Protein AF-A0A259RKJ3-F1 (afdb_monomer)

Secondary structure (DSSP, 8-state):
-EEEEETTTEEEEEEEEEETTEEEEEEEEEESSTTHHHHHHHHHHHHHHHH-GGGG--TTTTS-----S--S--TT-----------------

Foldseek 3Di:
DDWDADPVKGIKDWDWDDDPNDIDIDIDIRQNDPCRNVVVVVVVVVVCVVPPCVVVDDPVVVPPDDDDDDDDDPVPPPPPDDDDPDPDDPPDD

pLDDT: mean 71.2, std 21.95, range [31.7, 95.56]

Sequence (93 aa):
QKTGYINEAGHCLVLQTKFEGRRVIVVLLDAWGKYSHFGDAQRIRTWLEAKGFDALHDPVARTGALPARGPENAAALVRTAFVEKTPSADLGE

Mean predicted aligned error: 13.59 Å

Radius of gyration: 17.11 Å; Cα contacts (8 Å, |Δi|>4): 77; chains: 1; bounding box: 40×43×43 Å

Solvent-accessible surface area (backbone atoms only — not comparable to full-atom values): 6218 Å² total; per-residue (Å²): 115,50,77,49,75,47,91,91,49,29,29,28,34,39,39,71,49,74,54,99,90,42,81,46,77,50,78,42,69,56,18,86,44,99,57,41,44,57,52,51,53,50,51,52,49,55,50,41,72,73,57,41,69,70,78,73,60,62,83,59,74,79,68,81,59,78,82,79,78,82,85,96,72,86,85,74,79,78,78,80,79,83,78,82,77,75,79,79,74,84,76,86,127

Nearest PDB structures (foldseek):
  6osu-assembly1_A  TM=8.470E-01  e=1.902E-01  Francisella tularensis subsp. tularensis SCHU S4
  1nj4-assembly1_A  TM=8.337E-01  e=4.079E-01  Escherichia coli
  8wi9-assembly1_w  TM=4.417E-01  e=1.876E+00  Mycolicibacterium smegmatis MC2 155
  6gzz-assembly1_V4  TM=4.584E-01  e=7.128E+00  Thermus thermophilus HB8
  5juo-assembly1_Y  TM=2.058E-01  e=7.128E+00  Saccharomyces cerevisiae

Structure (mmCIF, N/CA/C/O backbone):
data_AF-A0A259RKJ3-F1
#
_entry.id   AF-A0A259RKJ3-F1
#
loop_
_atom_site.group_PDB
_atom_site.id
_atom_site.type_symbol
_atom_site.label_atom_id
_atom_site.label_alt_id
_atom_site.label_comp_id
_atom_site.label_asym_id
_atom_site.label_entity_id
_atom_site.label_seq_id
_atom_site.pdbx_PDB_ins_code
_atom_site.Cartn_x
_atom_site.Cartn_y
_atom_site.Cartn_z
_atom_site.occupancy
_atom_site.B_iso_or_equiv
_atom_site.auth_seq_id
_atom_site.auth_comp_id
_atom_site.auth_asym_id
_atom_site.auth_atom_id
_atom_site.pdbx_PDB_model_num
ATOM 1 N N . GLN A 1 1 ? 6.509 -7.903 5.195 1.00 83.75 1 GLN A N 1
ATOM 2 C CA . GLN A 1 1 ? 6.394 -7.221 3.887 1.00 83.75 1 GLN A CA 1
ATOM 3 C C . GLN A 1 1 ? 7.205 -8.012 2.869 1.00 83.75 1 GLN A C 1
ATOM 5 O O . GLN A 1 1 ? 8.266 -8.505 3.235 1.00 83.75 1 GLN A O 1
ATOM 10 N N . LYS A 1 2 ? 6.719 -8.160 1.636 1.00 93.19 2 LYS A N 1
ATOM 11 C CA . LYS A 1 2 ? 7.415 -8.821 0.529 1.00 93.19 2 LYS A CA 1
ATOM 12 C C . LYS A 1 2 ? 7.363 -7.930 -0.711 1.00 93.19 2 LYS A C 1
ATOM 14 O O . LYS A 1 2 ? 6.304 -7.405 -1.030 1.00 93.19 2 LYS A O 1
ATOM 19 N N . THR A 1 3 ? 8.491 -7.774 -1.390 1.00 95.19 3 THR A N 1
ATOM 20 C CA . THR A 1 3 ? 8.616 -7.038 -2.654 1.00 95.19 3 THR A CA 1
ATOM 21 C C . THR A 1 3 ? 8.985 -7.992 -3.786 1.00 95.19 3 THR A C 1
ATOM 23 O O . THR A 1 3 ? 9.586 -9.047 -3.546 1.00 95.19 3 THR A O 1
ATOM 26 N N . GLY A 1 4 ? 8.619 -7.627 -5.012 1.00 94.62 4 GLY A N 1
ATOM 27 C CA . GLY A 1 4 ? 8.982 -8.344 -6.231 1.00 94.62 4 GLY A CA 1
ATOM 28 C C . GLY A 1 4 ? 9.109 -7.387 -7.411 1.00 94.62 4 GLY A C 1
ATOM 29 O O . GLY A 1 4 ? 8.490 -6.325 -7.420 1.00 94.62 4 GLY A O 1
ATOM 30 N N . TYR A 1 5 ? 9.936 -7.753 -8.382 1.00 95.56 5 TYR A N 1
ATOM 31 C CA . TYR A 1 5 ? 10.048 -7.045 -9.650 1.00 95.56 5 TYR A CA 1
ATOM 32 C C . TYR A 1 5 ? 10.360 -8.043 -10.756 1.00 95.56 5 TYR A C 1
ATOM 34 O O . TYR A 1 5 ? 11.292 -8.838 -10.615 1.00 95.56 5 TYR A O 1
ATOM 42 N N . ILE A 1 6 ? 9.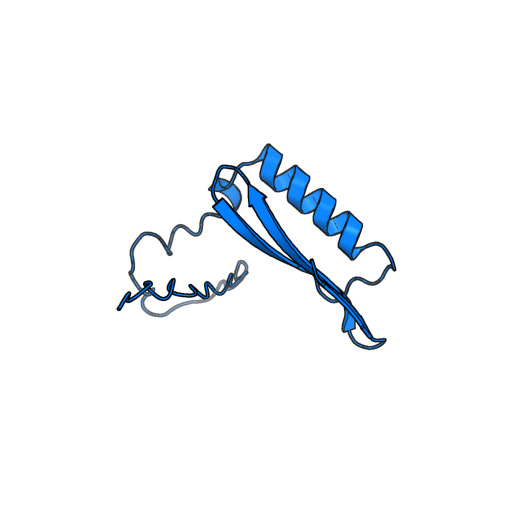589 -7.968 -11.834 1.00 92.38 6 ILE A N 1
ATOM 43 C CA . ILE A 1 6 ? 9.885 -8.592 -13.124 1.00 92.38 6 ILE A CA 1
ATOM 44 C C . ILE A 1 6 ? 9.497 -7.602 -14.222 1.00 92.38 6 ILE A C 1
ATOM 46 O O . ILE A 1 6 ? 8.638 -6.747 -14.001 1.00 92.38 6 ILE A O 1
ATOM 50 N N . ASN A 1 7 ? 10.121 -7.704 -15.394 1.00 92.06 7 ASN A N 1
ATOM 51 C CA . ASN A 1 7 ? 9.903 -6.736 -16.472 1.00 92.06 7 ASN A CA 1
ATOM 52 C C . ASN A 1 7 ? 8.431 -6.687 -16.912 1.00 92.06 7 ASN A C 1
ATOM 54 O O . ASN A 1 7 ? 7.910 -5.611 -17.185 1.00 92.06 7 ASN A O 1
ATOM 58 N N . GLU A 1 8 ? 7.758 -7.837 -16.937 1.00 92.06 8 GLU A N 1
ATOM 59 C CA . GLU A 1 8 ? 6.395 -7.993 -17.449 1.00 92.06 8 GLU A CA 1
ATOM 60 C C . GLU A 1 8 ? 5.305 -7.585 -16.448 1.00 92.06 8 GLU A C 1
ATOM 62 O O . GLU A 1 8 ? 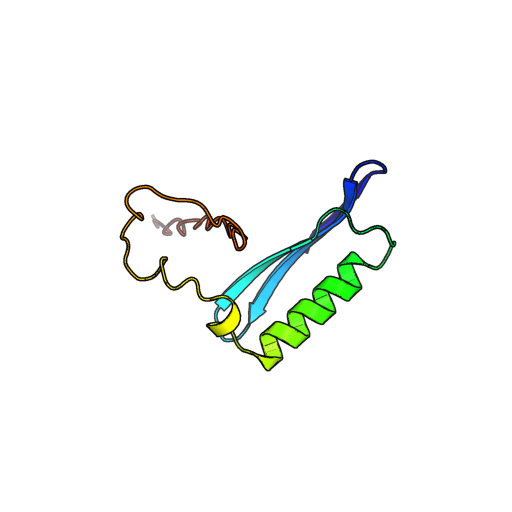4.191 -7.289 -16.864 1.00 92.06 8 GLU A O 1
ATOM 67 N N . ALA A 1 9 ? 5.596 -7.590 -15.144 1.00 85.50 9 ALA A N 1
ATOM 68 C CA . ALA A 1 9 ? 4.615 -7.315 -14.084 1.00 85.50 9 ALA A CA 1
ATOM 69 C C . ALA A 1 9 ? 4.965 -6.089 -13.230 1.00 85.50 9 ALA A C 1
ATOM 71 O O . ALA A 1 9 ? 4.381 -5.899 -12.161 1.00 85.50 9 ALA A O 1
ATOM 72 N N . GLY A 1 10 ? 5.955 -5.302 -13.657 1.00 93.50 10 GLY A N 1
ATOM 73 C CA . GLY A 1 10 ? 6.415 -4.120 -12.941 1.00 93.50 10 GLY A CA 1
ATOM 74 C C . GLY A 1 10 ? 6.867 -4.424 -11.511 1.00 93.50 10 GLY A C 1
ATOM 75 O O . GLY A 1 10 ? 7.365 -5.510 -11.189 1.00 93.50 10 GLY A O 1
ATOM 76 N N . HIS A 1 11 ? 6.728 -3.433 -10.631 1.00 93.81 11 HIS A N 1
ATOM 77 C CA . HIS A 1 11 ? 7.037 -3.589 -9.217 1.00 93.81 11 HIS A CA 1
ATOM 78 C C . HIS A 1 11 ? 5.808 -4.001 -8.400 1.00 93.81 11 HIS A C 1
ATOM 80 O O . HIS A 1 11 ? 4.767 -3.345 -8.430 1.00 93.81 11 HIS A O 1
ATOM 86 N N . CYS A 1 12 ? 5.977 -5.036 -7.582 1.00 94.94 12 CYS A N 1
ATOM 87 C CA . CYS A 1 12 ? 4.937 -5.595 -6.729 1.00 94.94 12 CYS A CA 1
ATOM 88 C C . CYS A 1 12 ? 5.301 -5.469 -5.244 1.00 94.94 12 CYS A C 1
ATOM 90 O O . CYS A 1 12 ? 6.464 -5.614 -4.849 1.00 94.94 12 CYS A O 1
ATOM 92 N N . LEU A 1 13 ? 4.286 -5.265 -4.403 1.00 94.75 13 LEU A N 1
ATOM 93 C CA . LEU A 1 13 ? 4.409 -5.149 -2.953 1.00 94.75 13 LEU A CA 1
ATOM 94 C C . LEU A 1 13 ? 3.248 -5.842 -2.247 1.00 94.75 13 LEU A C 1
ATOM 96 O O . LEU A 1 13 ? 2.088 -5.510 -2.457 1.00 94.75 13 LEU A O 1
ATOM 100 N N . VAL A 1 14 ? 3.575 -6.745 -1.330 1.00 94.69 14 VAL A N 1
ATOM 101 C CA . VAL A 1 14 ? 2.629 -7.316 -0.372 1.00 94.69 14 VAL A CA 1
ATOM 102 C C . VAL A 1 14 ? 3.042 -6.886 1.026 1.00 94.69 14 VAL A C 1
ATOM 104 O O . VAL A 1 14 ? 4.168 -7.129 1.472 1.00 94.69 14 VAL A O 1
ATOM 107 N N . LEU A 1 15 ? 2.134 -6.261 1.761 1.00 91.69 15 LEU A N 1
ATOM 108 C CA . LEU A 1 15 ? 2.355 -5.904 3.155 1.00 91.69 15 LEU A CA 1
ATOM 109 C C . LEU A 1 15 ? 1.169 -6.336 3.999 1.00 91.69 15 LEU A C 1
ATOM 111 O O . LEU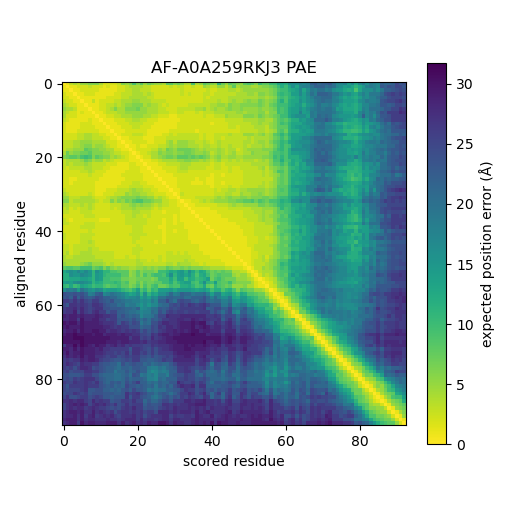 A 1 15 ? 0.023 -6.273 3.574 1.00 91.69 15 LEU A O 1
ATOM 115 N N . GLN A 1 16 ? 1.473 -6.770 5.212 1.00 88.75 16 GLN A N 1
ATOM 116 C CA . GLN A 1 16 ? 0.480 -7.005 6.239 1.00 88.75 16 GLN A CA 1
ATOM 117 C C . GLN A 1 16 ? 0.675 -5.934 7.301 1.00 88.75 16 GLN A C 1
ATOM 119 O O . GLN A 1 16 ? 1.803 -5.671 7.719 1.00 88.75 16 GLN A O 1
ATOM 124 N N . THR A 1 17 ? -0.417 -5.317 7.720 1.00 86.62 17 THR A N 1
ATOM 125 C CA . THR A 1 17 ? -0.422 -4.239 8.704 1.00 86.62 17 THR A CA 1
ATOM 126 C C . THR A 1 17 ? -1.621 -4.390 9.629 1.00 86.62 17 THR A C 1
ATOM 128 O O . THR A 1 17 ? -2.569 -5.121 9.334 1.00 86.62 17 THR A O 1
ATOM 131 N N . LYS A 1 18 ? -1.555 -3.743 10.788 1.00 83.19 18 LYS A N 1
ATOM 132 C CA . LYS A 1 18 ? -2.644 -3.695 11.754 1.00 83.19 18 LYS A CA 1
ATOM 133 C C . LYS A 1 18 ? -3.061 -2.241 11.917 1.00 83.19 18 LYS A C 1
ATOM 135 O O . LYS A 1 18 ? -2.241 -1.415 12.297 1.00 83.19 18 LYS A O 1
ATOM 140 N N . PHE A 1 19 ? -4.328 -1.957 11.670 1.00 80.06 19 PHE A N 1
ATOM 141 C CA . PHE A 1 19 ? -4.938 -0.655 11.921 1.00 80.06 19 PHE A CA 1
ATOM 142 C C . PHE A 1 19 ? -6.128 -0.894 12.857 1.00 80.06 19 PHE A C 1
ATOM 144 O O . PHE A 1 19 ? -6.808 -1.904 12.701 1.00 80.06 19 PHE A O 1
ATOM 151 N N . GLU A 1 20 ? -6.356 -0.041 13.858 1.00 83.25 20 GLU A N 1
ATOM 152 C CA . GLU A 1 20 ? -7.529 -0.118 14.763 1.00 83.25 20 GLU A CA 1
ATOM 153 C C . GLU A 1 20 ? -7.878 -1.537 15.271 1.00 83.25 20 GLU A C 1
ATOM 155 O O . GLU A 1 20 ? -9.033 -1.949 15.332 1.00 83.25 20 GLU A O 1
ATOM 160 N N . GLY A 1 21 ? -6.866 -2.353 15.588 1.00 80.69 21 GLY A N 1
ATOM 161 C CA . GLY A 1 21 ? -7.087 -3.729 16.050 1.00 80.69 21 GLY A CA 1
ATOM 162 C C . GLY A 1 21 ? -7.266 -4.783 14.947 1.00 80.69 21 GLY A C 1
ATOM 163 O O . GLY A 1 21 ? -7.084 -5.969 15.226 1.00 80.69 21 GLY A O 1
ATOM 164 N N . ARG A 1 22 ? -7.524 -4.386 13.698 1.00 80.12 22 ARG A N 1
ATOM 165 C CA . ARG A 1 22 ? -7.784 -5.272 12.553 1.00 80.12 22 ARG A CA 1
ATOM 166 C C . ARG A 1 22 ? -6.532 -5.510 11.714 1.00 80.12 22 ARG A C 1
ATOM 168 O O . ARG A 1 22 ? -5.774 -4.587 11.420 1.00 80.12 22 ARG A O 1
ATOM 175 N N . ARG A 1 23 ? -6.309 -6.766 11.317 1.00 83.06 23 ARG A N 1
ATOM 176 C CA . ARG A 1 23 ? -5.217 -7.152 10.409 1.00 83.06 23 ARG A CA 1
ATOM 177 C C . ARG A 1 23 ? -5.662 -6.963 8.962 1.00 83.06 23 ARG A C 1
ATOM 179 O O . ARG A 1 23 ? -6.716 -7.456 8.581 1.00 83.06 23 ARG A O 1
ATOM 186 N N . VAL A 1 24 ? -4.828 -6.305 8.167 1.00 84.31 24 VAL A N 1
ATOM 187 C CA . VAL A 1 24 ? -5.061 -6.020 6.748 1.00 84.31 24 VAL A CA 1
ATOM 188 C C . VAL A 1 24 ? -3.876 -6.501 5.949 1.00 84.31 24 VAL A C 1
ATOM 190 O O . VAL A 1 24 ? -2.730 -6.290 6.347 1.00 84.31 24 VAL A O 1
ATOM 193 N N . ILE A 1 25 ? -4.160 -7.111 4.808 1.00 90.38 25 ILE A N 1
ATOM 194 C CA . ILE A 1 25 ? -3.160 -7.431 3.799 1.00 90.38 25 ILE A CA 1
ATOM 195 C C . ILE A 1 25 ? -3.417 -6.506 2.614 1.00 90.38 25 ILE A C 1
ATOM 197 O O . ILE A 1 25 ? -4.524 -6.464 2.086 1.00 90.38 25 ILE A O 1
ATOM 201 N N . VAL A 1 26 ? -2.396 -5.753 2.219 1.00 89.62 26 VAL A N 1
ATOM 202 C CA . VAL A 1 26 ? -2.420 -4.885 1.042 1.00 89.62 26 VAL A CA 1
ATOM 203 C C . VAL A 1 26 ? -1.503 -5.501 -0.005 1.00 89.62 26 VAL A C 1
ATOM 205 O O . VAL A 1 26 ? -0.352 -5.835 0.291 1.00 89.62 26 VAL A O 1
ATOM 208 N N . VAL A 1 27 ? -2.030 -5.657 -1.217 1.00 94.25 27 VAL A N 1
ATOM 209 C CA . VAL A 1 27 ? -1.330 -6.214 -2.377 1.00 94.25 27 VAL A CA 1
ATOM 210 C C . VAL A 1 27 ? -1.353 -5.166 -3.481 1.00 94.25 27 VAL A C 1
ATOM 212 O O . VAL A 1 27 ? -2.422 -4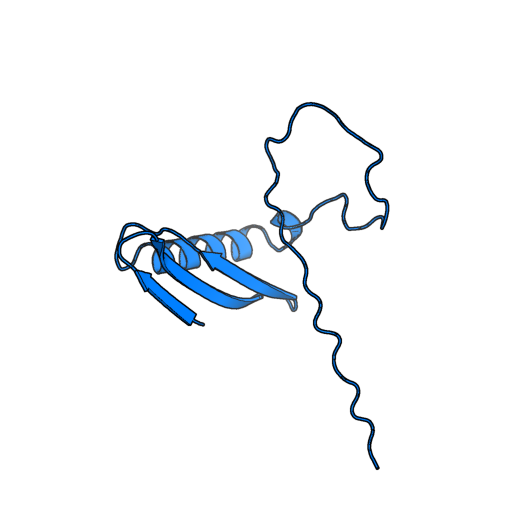.767 -3.931 1.00 94.25 27 VAL A O 1
ATOM 215 N N . LEU A 1 28 ? -0.173 -4.713 -3.891 1.00 92.75 28 LEU A N 1
ATOM 216 C CA . LEU A 1 28 ? 0.035 -3.767 -4.981 1.00 92.75 28 LEU A CA 1
ATOM 217 C C . LEU A 1 28 ? 0.804 -4.484 -6.082 1.00 92.75 28 LEU A C 1
ATOM 219 O O . LEU A 1 28 ? 1.836 -5.101 -5.810 1.00 92.75 28 LEU A O 1
ATOM 223 N N . LEU A 1 29 ? 0.284 -4.415 -7.299 1.00 94.44 29 LEU A N 1
ATOM 224 C CA . LEU A 1 29 ? 0.822 -5.083 -8.480 1.00 94.44 29 LEU A CA 1
ATOM 225 C C . LEU A 1 29 ? 1.057 -4.046 -9.579 1.00 94.44 29 LEU A C 1
ATOM 227 O O . LEU A 1 29 ? 0.422 -2.992 -9.558 1.00 94.44 29 LEU A O 1
ATOM 231 N N . ASP A 1 30 ? 1.939 -4.367 -10.526 1.00 93.62 30 ASP A N 1
ATOM 232 C CA . ASP A 1 30 ? 2.154 -3.590 -11.754 1.00 93.62 30 ASP A CA 1
ATOM 233 C C . ASP A 1 30 ? 2.486 -2.104 -11.534 1.00 93.62 30 ASP A C 1
ATOM 235 O O . ASP A 1 30 ? 2.059 -1.207 -12.261 1.00 93.62 30 ASP A O 1
ATOM 239 N N . ALA A 1 31 ? 3.270 -1.800 -10.497 1.00 91.50 31 ALA A N 1
ATOM 240 C CA . ALA A 1 31 ? 3.723 -0.434 -10.292 1.00 91.50 31 ALA A CA 1
ATOM 241 C C . ALA A 1 31 ? 4.875 -0.110 -11.258 1.00 91.50 31 ALA A C 1
ATOM 243 O O . ALA A 1 31 ? 5.948 -0.711 -11.189 1.00 91.50 31 ALA A O 1
ATOM 244 N N . TRP A 1 32 ? 4.668 0.885 -12.123 1.00 89.00 32 TRP A N 1
ATOM 245 C CA . TRP A 1 32 ? 5.628 1.277 -13.164 1.00 89.00 32 TRP A CA 1
ATOM 246 C C . TRP A 1 32 ? 6.962 1.813 -12.614 1.00 89.00 32 TRP A C 1
ATOM 248 O O . TRP A 1 32 ? 8.033 1.506 -13.130 1.00 89.00 32 TRP A O 1
ATOM 258 N N . GLY A 1 33 ? 6.918 2.615 -11.547 1.00 88.88 33 GLY A N 1
ATOM 259 C CA . GLY A 1 33 ? 8.109 3.230 -10.961 1.00 88.88 33 GLY A CA 1
ATOM 260 C C . GLY A 1 33 ? 8.723 2.407 -9.829 1.00 88.88 33 GLY A C 1
ATOM 261 O O . GLY A 1 33 ? 8.011 1.818 -9.008 1.00 88.88 33 GLY A O 1
ATOM 262 N N . LYS A 1 34 ? 10.057 2.477 -9.704 1.00 89.75 34 LYS A N 1
ATOM 263 C CA . LYS A 1 34 ? 10.849 1.788 -8.664 1.00 89.75 34 LYS A CA 1
ATOM 264 C C . LYS A 1 34 ? 10.339 1.990 -7.239 1.00 89.75 34 LYS A C 1
ATOM 266 O O . LYS A 1 34 ? 10.502 1.106 -6.406 1.00 89.75 34 LYS A O 1
ATOM 271 N N . TYR A 1 35 ? 9.720 3.132 -6.958 1.00 94.19 35 TYR A N 1
ATOM 272 C CA . TYR A 1 35 ? 9.175 3.458 -5.639 1.00 94.19 35 TYR A CA 1
ATOM 273 C C . TYR A 1 35 ? 7.660 3.686 -5.646 1.00 94.19 35 TYR A C 1
ATOM 275 O O . TYR A 1 35 ? 7.093 4.024 -4.609 1.00 94.19 35 TYR A O 1
ATOM 283 N N . SER A 1 36 ? 6.986 3.481 -6.782 1.00 91.56 36 SER A N 1
ATOM 284 C CA . SER A 1 36 ? 5.557 3.777 -6.923 1.00 91.56 36 SER A CA 1
ATOM 285 C C . SER A 1 36 ? 4.702 2.913 -5.997 1.00 91.56 36 SER A C 1
ATOM 287 O O . SER A 1 36 ? 3.901 3.455 -5.246 1.00 91.56 36 SER A O 1
ATOM 289 N N . HIS A 1 37 ? 4.971 1.606 -5.925 1.00 90.00 37 HIS A N 1
ATOM 290 C CA . HIS A 1 37 ? 4.295 0.693 -4.996 1.00 90.00 37 HIS A CA 1
ATOM 291 C C . HIS A 1 37 ? 4.472 1.095 -3.521 1.00 90.00 37 HIS A C 1
ATOM 293 O O . HIS A 1 37 ? 3.560 0.927 -2.717 1.00 90.00 37 HIS A O 1
ATOM 299 N N . PHE A 1 38 ? 5.619 1.666 -3.139 1.00 93.88 38 PHE A N 1
ATOM 300 C CA . PHE A 1 38 ? 5.806 2.189 -1.782 1.00 93.88 38 PHE A CA 1
ATOM 301 C C . PHE A 1 38 ? 5.018 3.482 -1.548 1.00 93.88 38 PHE A C 1
ATOM 303 O O . PHE A 1 38 ? 4.397 3.633 -0.495 1.00 93.88 38 PHE A O 1
ATOM 310 N N . GLY A 1 39 ? 5.008 4.393 -2.524 1.00 95.12 39 GLY A N 1
ATOM 311 C CA . GLY A 1 39 ? 4.208 5.616 -2.460 1.00 95.12 39 GLY A CA 1
ATOM 312 C C . GLY A 1 39 ? 2.708 5.322 -2.376 1.00 95.12 39 GLY A C 1
ATOM 313 O O . GLY A 1 39 ? 2.004 5.918 -1.564 1.00 95.12 39 GLY A O 1
ATOM 314 N N . ASP A 1 40 ? 2.224 4.348 -3.143 1.00 91.75 40 ASP A N 1
ATOM 315 C CA . ASP A 1 40 ? 0.828 3.910 -3.103 1.00 91.75 40 ASP A CA 1
ATOM 316 C C . ASP A 1 40 ? 0.476 3.259 -1.764 1.00 91.75 40 ASP A C 1
ATOM 318 O O . ASP A 1 40 ? -0.558 3.581 -1.180 1.00 91.75 40 ASP A O 1
ATOM 322 N N . ALA A 1 41 ? 1.369 2.440 -1.199 1.00 92.75 41 ALA A N 1
ATOM 323 C CA . ALA A 1 41 ? 1.188 1.894 0.145 1.00 92.75 41 ALA A CA 1
ATOM 324 C C . ALA A 1 41 ? 1.065 2.994 1.215 1.00 92.75 41 ALA A C 1
ATOM 326 O O . ALA A 1 41 ? 0.230 2.885 2.116 1.00 92.75 41 ALA A O 1
ATOM 327 N N . GLN A 1 42 ? 1.859 4.064 1.113 1.00 93.56 42 GLN A N 1
ATOM 328 C CA . GLN A 1 42 ? 1.757 5.212 2.018 1.00 93.56 42 GLN A CA 1
ATOM 329 C C . GLN A 1 42 ? 0.432 5.960 1.844 1.00 93.56 42 GLN A C 1
ATOM 331 O O . GLN A 1 42 ? -0.217 6.274 2.839 1.00 93.56 42 GLN A O 1
ATOM 336 N N . ARG A 1 43 ? -0.014 6.197 0.605 1.00 93.56 43 ARG A N 1
ATOM 337 C CA . ARG A 1 43 ? -1.306 6.849 0.332 1.00 93.56 43 ARG A CA 1
ATOM 338 C C . ARG A 1 43 ? -2.480 6.038 0.872 1.00 93.56 43 ARG A C 1
ATOM 340 O O . ARG A 1 43 ? -3.357 6.610 1.511 1.00 93.56 43 ARG A O 1
ATOM 347 N N . ILE A 1 44 ? -2.472 4.719 0.665 1.00 90.56 44 ILE A N 1
ATOM 348 C CA . ILE A 1 44 ? -3.501 3.809 1.190 1.00 90.56 44 ILE A CA 1
ATOM 349 C C . ILE A 1 44 ? -3.515 3.849 2.715 1.00 90.56 44 ILE A C 1
ATOM 351 O O . ILE A 1 44 ? -4.585 3.945 3.308 1.00 90.56 44 ILE A O 1
ATOM 355 N N . ARG A 1 45 ? -2.341 3.832 3.357 1.00 87.88 45 ARG A N 1
ATOM 356 C CA . ARG A 1 45 ? -2.236 3.985 4.812 1.00 87.88 45 ARG A CA 1
ATOM 357 C C . ARG A 1 45 ? -2.886 5.285 5.283 1.00 87.88 45 ARG A C 1
ATOM 359 O O . ARG A 1 45 ? -3.765 5.229 6.131 1.00 87.88 45 ARG A O 1
ATOM 366 N N . THR A 1 46 ? -2.503 6.423 4.709 1.00 90.12 46 THR A N 1
ATOM 367 C CA . THR A 1 46 ? -3.067 7.727 5.086 1.00 90.12 46 THR A CA 1
ATOM 368 C C . THR A 1 46 ? -4.577 7.782 4.852 1.00 90.12 46 THR A C 1
ATOM 370 O O . THR A 1 46 ? -5.314 8.326 5.668 1.00 90.12 46 THR A O 1
ATOM 373 N N . TRP A 1 47 ? -5.059 7.191 3.758 1.00 87.81 47 TRP A N 1
ATOM 374 C CA . TRP A 1 47 ? -6.486 7.120 3.457 1.00 87.81 47 TRP A CA 1
ATOM 375 C C . TRP A 1 47 ? -7.260 6.266 4.471 1.00 87.81 47 TRP A C 1
ATOM 377 O O . TRP A 1 47 ? -8.320 6.690 4.930 1.00 87.81 47 TRP A O 1
ATOM 387 N N . LEU A 1 48 ? -6.716 5.109 4.864 1.00 85.50 48 LEU A N 1
ATOM 388 C CA . LEU A 1 48 ? -7.300 4.246 5.896 1.00 85.50 48 LEU A CA 1
ATOM 389 C C . LEU A 1 48 ? -7.289 4.911 7.274 1.00 85.50 48 LEU A C 1
ATOM 391 O O . LEU A 1 48 ? -8.264 4.798 8.005 1.00 85.50 48 LEU A O 1
ATOM 395 N N . GLU A 1 49 ? -6.221 5.630 7.617 1.00 85.25 49 GLU A N 1
ATOM 396 C CA . GLU A 1 49 ? -6.132 6.387 8.872 1.00 85.25 49 GLU A CA 1
ATOM 397 C C . GLU A 1 49 ? -7.136 7.548 8.916 1.00 85.25 49 GLU A C 1
ATOM 399 O O . GLU A 1 49 ? -7.676 7.847 9.975 1.00 85.25 49 GLU A O 1
ATOM 404 N N . ALA A 1 50 ? -7.424 8.182 7.774 1.00 87.50 50 ALA A N 1
ATOM 405 C CA . ALA A 1 50 ? -8.365 9.298 7.697 1.00 87.50 50 ALA A CA 1
ATOM 406 C C . ALA A 1 50 ? -9.841 8.868 7.663 1.00 87.50 50 ALA A C 1
ATOM 408 O O . ALA A 1 50 ? -10.696 9.591 8.173 1.00 87.50 50 ALA A O 1
ATOM 409 N N . LYS A 1 51 ? -10.162 7.738 7.018 1.00 81.88 51 LYS A N 1
ATOM 410 C CA . LYS A 1 51 ? -11.549 7.270 6.841 1.00 81.88 51 LYS A CA 1
ATOM 411 C C . LYS A 1 51 ? -11.960 6.133 7.778 1.00 81.88 51 LYS A C 1
ATOM 413 O O . LYS A 1 51 ? -13.141 5.797 7.814 1.00 81.88 51 LYS A O 1
ATOM 418 N N . GLY A 1 52 ? -11.010 5.538 8.497 1.00 74.75 52 GLY A N 1
ATOM 419 C CA . GLY A 1 52 ? -11.232 4.328 9.280 1.00 74.75 52 GLY A CA 1
ATOM 420 C C . GLY A 1 52 ? -11.537 3.106 8.406 1.00 74.75 52 GLY A C 1
ATOM 421 O O . GLY A 1 52 ? -11.584 3.161 7.172 1.00 74.75 52 GLY A O 1
ATOM 422 N N . PHE A 1 53 ? -11.768 1.963 9.053 1.00 71.31 53 PHE A N 1
ATOM 423 C CA . PHE A 1 53 ? -12.114 0.718 8.353 1.00 71.31 53 PHE A CA 1
ATOM 424 C C . PHE A 1 53 ? -13.491 0.686 7.716 1.00 71.31 53 PHE A C 1
ATOM 426 O O . PHE A 1 53 ? -13.756 -0.213 6.916 1.00 71.31 53 PHE A O 1
ATOM 433 N N . ASP A 1 54 ? -14.356 1.634 8.052 1.00 69.44 54 ASP A N 1
ATOM 434 C CA . ASP A 1 54 ? -15.692 1.712 7.472 1.00 69.44 54 ASP A CA 1
ATOM 435 C C . ASP A 1 54 ? -15.623 1.904 5.952 1.00 69.44 54 ASP A C 1
ATOM 437 O O . ASP A 1 54 ? -16.471 1.400 5.220 1.00 69.44 54 ASP A O 1
ATOM 441 N N . ALA A 1 55 ? -14.543 2.515 5.453 1.00 64.00 55 ALA A N 1
ATOM 442 C CA . ALA A 1 55 ? -14.279 2.657 4.025 1.00 64.00 55 ALA A CA 1
ATOM 443 C C . ALA A 1 55 ? -13.951 1.335 3.299 1.00 64.00 55 ALA A C 1
ATOM 445 O O . ALA A 1 55 ? -13.999 1.293 2.072 1.00 64.00 55 ALA A O 1
ATOM 446 N N . LEU A 1 56 ? -13.617 0.267 4.033 1.00 67.00 56 LEU A N 1
ATOM 447 C CA . LEU A 1 56 ? -13.389 -1.080 3.494 1.00 67.00 56 LEU A CA 1
ATOM 448 C C . LEU A 1 56 ? -14.604 -2.006 3.678 1.00 67.00 56 LEU A C 1
ATOM 450 O O . LEU A 1 56 ? -14.530 -3.184 3.326 1.00 67.00 56 LEU A O 1
ATOM 454 N N . HIS A 1 57 ? -15.700 -1.520 4.266 1.00 65.94 57 HIS A N 1
ATOM 455 C CA . HIS A 1 57 ? -16.839 -2.360 4.613 1.00 65.94 57 HIS A CA 1
ATOM 456 C C . HIS A 1 57 ? -17.690 -2.701 3.374 1.00 65.94 57 HIS A C 1
ATOM 458 O O . HIS A 1 57 ? -18.402 -1.850 2.848 1.00 65.94 57 HIS A O 1
ATOM 464 N N . ASP A 1 58 ? -17.708 -3.974 2.964 1.00 54.59 58 ASP A N 1
ATOM 465 C CA . ASP A 1 58 ? -18.707 -4.510 2.028 1.00 54.59 58 ASP A CA 1
ATOM 466 C C . ASP A 1 58 ? -20.039 -4.736 2.777 1.00 54.59 58 ASP A C 1
ATOM 468 O O . ASP A 1 58 ? -20.082 -5.531 3.725 1.00 54.59 58 ASP A O 1
ATOM 472 N N . PRO A 1 59 ? -21.141 -4.043 2.430 1.00 52.41 59 PRO A N 1
ATOM 473 C CA . PRO A 1 59 ? -22.430 -4.242 3.089 1.00 52.41 59 PRO A CA 1
ATOM 474 C C . PRO A 1 59 ? -22.986 -5.672 2.939 1.00 52.41 59 PRO A C 1
ATOM 476 O O . PRO A 1 59 ? -23.790 -6.084 3.775 1.00 52.41 59 PRO A O 1
ATOM 479 N N . VAL A 1 60 ? -22.549 -6.448 1.939 1.00 48.44 60 VAL A N 1
ATOM 480 C CA . VAL A 1 60 ? -23.047 -7.808 1.661 1.00 48.44 60 VAL A CA 1
ATOM 481 C C . VAL A 1 60 ? -22.405 -8.863 2.570 1.00 48.44 60 VAL A C 1
ATOM 483 O O . VAL A 1 60 ? -23.071 -9.820 2.970 1.00 48.44 60 VAL A O 1
ATOM 486 N N . ALA A 1 61 ? -21.152 -8.668 2.990 1.00 52.75 61 ALA A N 1
ATOM 487 C CA . ALA A 1 61 ? -20.417 -9.647 3.796 1.00 52.75 61 ALA A CA 1
ATOM 488 C C . ALA A 1 61 ? -20.998 -9.858 5.212 1.00 52.75 61 ALA A C 1
ATOM 490 O O . ALA A 1 61 ? -20.788 -10.913 5.809 1.00 52.75 61 ALA A O 1
ATOM 491 N N . ARG A 1 62 ? -21.772 -8.899 5.749 1.00 49.94 62 ARG A N 1
ATOM 492 C CA . ARG A 1 62 ? -22.389 -9.009 7.088 1.00 49.94 62 ARG A CA 1
ATOM 493 C C . ARG A 1 62 ? -23.554 -9.994 7.175 1.00 49.94 62 ARG A C 1
ATOM 495 O O . ARG A 1 62 ? -23.867 -10.437 8.274 1.00 49.94 62 ARG A O 1
ATOM 502 N N . THR A 1 63 ? -24.209 -10.319 6.062 1.00 46.31 63 THR A N 1
ATOM 503 C CA . THR A 1 63 ? -25.503 -11.025 6.109 1.00 46.31 63 THR A CA 1
ATOM 504 C C . THR A 1 63 ? -25.371 -12.531 5.874 1.00 46.31 63 THR A C 1
ATOM 506 O O . THR A 1 63 ? -26.342 -13.259 6.044 1.00 46.31 63 THR A O 1
ATOM 509 N N . GLY A 1 64 ? -24.201 -13.035 5.459 1.00 44.03 64 GLY A N 1
ATOM 510 C CA . GLY A 1 64 ? -24.047 -14.447 5.068 1.00 44.03 64 GLY A CA 1
ATOM 511 C C . GLY A 1 64 ? -24.954 -14.873 3.899 1.00 44.03 64 GLY A C 1
ATOM 512 O O . GLY A 1 64 ? -25.014 -16.050 3.554 1.00 44.03 64 GLY A O 1
ATOM 513 N N . ALA A 1 65 ? -25.660 -13.926 3.277 1.00 49.81 65 ALA A N 1
ATOM 514 C CA . ALA A 1 65 ? -26.550 -14.161 2.159 1.00 49.81 65 ALA A CA 1
ATOM 515 C C . ALA A 1 65 ? -25.752 -14.018 0.865 1.00 49.81 65 ALA A C 1
ATOM 517 O O . ALA A 1 65 ? -25.336 -12.923 0.487 1.00 49.81 65 ALA A O 1
ATOM 518 N N . LEU A 1 66 ? -25.538 -15.140 0.181 1.00 54.91 66 LEU A N 1
ATOM 519 C CA . LEU A 1 66 ? -25.050 -15.132 -1.190 1.00 54.91 66 LEU A CA 1
ATOM 520 C C . LEU A 1 66 ? -26.080 -14.369 -2.049 1.00 54.91 66 LEU A C 1
ATOM 522 O O . LEU A 1 66 ? -27.258 -14.739 -2.017 1.00 54.91 66 LEU A O 1
ATOM 526 N N . PRO A 1 67 ? -25.700 -13.319 -2.800 1.00 50.50 67 PRO A N 1
ATOM 527 C CA . PRO A 1 67 ? -26.658 -12.605 -3.630 1.00 50.50 67 PRO A CA 1
ATOM 528 C C . PRO A 1 67 ? -27.192 -13.551 -4.709 1.00 50.50 67 PRO A C 1
ATOM 530 O O . PRO A 1 67 ? -26.441 -14.086 -5.531 1.00 50.50 67 PRO A O 1
ATOM 533 N N . ALA A 1 68 ? -28.504 -13.778 -4.690 1.00 49.03 68 ALA A N 1
ATOM 534 C CA . ALA A 1 68 ? -29.203 -14.475 -5.754 1.00 49.03 68 ALA A CA 1
ATOM 535 C C . ALA A 1 68 ? -29.028 -13.679 -7.062 1.00 49.03 68 ALA A C 1
ATOM 537 O O . ALA A 1 68 ? -29.432 -12.527 -7.145 1.00 49.03 68 ALA A O 1
ATOM 538 N N . ARG A 1 69 ? -28.345 -14.302 -8.032 1.00 50.47 69 ARG A N 1
ATOM 539 C CA . ARG A 1 69 ? -28.160 -13.929 -9.452 1.00 50.47 69 ARG A CA 1
ATOM 540 C C . ARG A 1 69 ? -28.620 -12.521 -9.906 1.00 50.47 69 ARG A C 1
ATOM 542 O O . ARG A 1 69 ? -29.797 -12.359 -10.185 1.00 50.47 69 ARG A O 1
ATOM 549 N N . GLY A 1 70 ? -27.627 -11.660 -10.199 1.00 48.25 70 GLY A N 1
ATOM 550 C CA . GLY A 1 70 ? -27.554 -10.627 -11.272 1.00 48.25 70 GLY A CA 1
ATOM 551 C C . GLY A 1 70 ? -28.617 -9.508 -11.316 1.00 48.25 70 GLY A C 1
ATOM 552 O O . GLY A 1 70 ? -29.627 -9.646 -10.641 1.00 48.25 70 GLY A O 1
ATOM 553 N N . PRO A 1 71 ? -28.463 -8.436 -12.140 1.00 58.56 71 PRO A N 1
ATOM 554 C CA . PRO A 1 71 ? -27.524 -8.265 -13.264 1.00 58.56 71 PRO A CA 1
ATOM 555 C C . PRO A 1 71 ? -26.865 -6.845 -13.413 1.00 58.56 71 PRO A C 1
ATOM 557 O O . PRO A 1 71 ? -27.027 -5.943 -12.601 1.00 58.56 71 PRO A O 1
ATOM 560 N N . GLU A 1 72 ? -26.025 -6.708 -14.450 1.00 48.94 72 GLU A N 1
ATOM 561 C CA . GLU A 1 72 ? -25.691 -5.510 -15.267 1.00 48.94 72 GLU A CA 1
ATOM 562 C C . GLU A 1 72 ? -24.923 -4.250 -14.799 1.00 48.94 72 GLU A C 1
ATOM 564 O O . GLU A 1 72 ? -24.699 -3.387 -15.642 1.00 48.94 72 GLU A O 1
ATOM 569 N N . ASN A 1 73 ? -24.369 -4.124 -13.590 1.00 45.41 73 ASN A N 1
ATOM 570 C CA . ASN A 1 73 ? -23.399 -3.031 -13.333 1.00 45.41 73 ASN A CA 1
ATOM 571 C C . ASN A 1 73 ? -22.239 -3.461 -12.426 1.00 45.41 73 ASN A C 1
ATOM 573 O O . ASN A 1 73 ? -22.145 -3.109 -11.254 1.00 45.41 73 ASN A O 1
ATOM 577 N N . ALA A 1 74 ? -21.315 -4.236 -12.994 1.00 44.09 74 ALA A N 1
ATOM 578 C CA . ALA A 1 74 ? -20.118 -4.743 -12.321 1.00 44.09 74 ALA A CA 1
ATOM 579 C C . ALA A 1 74 ? -18.994 -3.690 -12.190 1.00 44.09 74 ALA A C 1
ATOM 581 O O . ALA A 1 74 ? -17.822 -3.993 -12.402 1.00 44.09 74 ALA A O 1
ATOM 582 N N . ALA A 1 75 ? -19.331 -2.452 -11.825 1.00 38.81 75 ALA A N 1
ATOM 583 C CA . ALA A 1 75 ? -18.377 -1.360 -11.629 1.00 38.81 75 ALA A CA 1
ATOM 584 C C . ALA A 1 75 ? -18.057 -1.128 -10.141 1.00 38.81 75 ALA A C 1
ATOM 586 O O . ALA A 1 75 ? -18.085 0.001 -9.674 1.00 38.81 75 ALA A O 1
ATOM 587 N N . ALA A 1 76 ? -17.789 -2.187 -9.371 1.00 42.72 76 ALA A N 1
ATOM 588 C CA . ALA A 1 76 ? -17.225 -2.058 -8.016 1.00 42.72 76 ALA A CA 1
ATOM 589 C C . ALA A 1 76 ? -16.638 -3.373 -7.482 1.00 42.72 76 ALA A C 1
ATOM 591 O O . ALA A 1 76 ? -16.607 -3.607 -6.276 1.00 42.72 76 ALA A O 1
ATOM 592 N N . LEU A 1 77 ? -16.199 -4.278 -8.356 1.00 39.53 77 LEU A N 1
ATOM 593 C CA . LEU A 1 77 ? -15.728 -5.581 -7.909 1.00 39.53 77 LEU A CA 1
ATOM 594 C C . LEU A 1 77 ? -14.233 -5.543 -7.557 1.00 39.53 77 L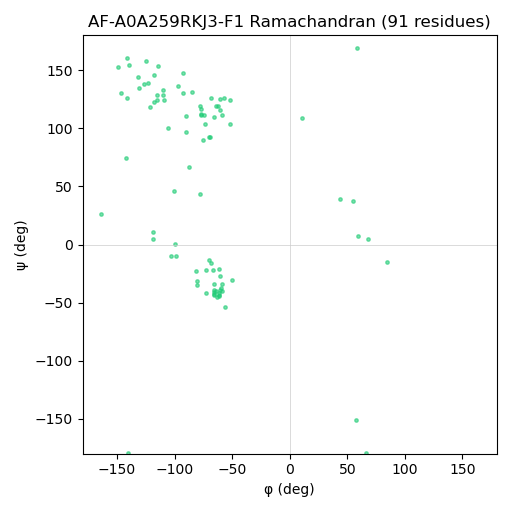EU A C 1
ATOM 596 O O . LEU A 1 77 ? -13.416 -6.203 -8.194 1.00 39.53 77 LEU A O 1
ATOM 600 N N . VAL A 1 78 ? -13.873 -4.807 -6.502 1.00 39.66 78 VAL A N 1
ATOM 601 C CA . VAL A 1 78 ? -12.660 -5.137 -5.743 1.00 39.66 78 VAL A CA 1
ATOM 602 C C . VAL A 1 78 ? -13.013 -6.365 -4.907 1.00 39.66 78 VAL A C 1
ATOM 604 O O . VAL A 1 78 ? -13.533 -6.254 -3.802 1.00 39.66 78 VAL A O 1
ATOM 607 N N . ARG A 1 79 ? -12.798 -7.564 -5.467 1.00 39.62 79 ARG A N 1
ATOM 608 C CA . ARG A 1 79 ? -12.904 -8.812 -4.697 1.00 39.62 79 ARG A CA 1
ATOM 609 C C . ARG A 1 79 ? -11.734 -8.883 -3.721 1.00 39.62 79 ARG A C 1
ATOM 611 O O . ARG A 1 79 ? -10.677 -9.411 -4.057 1.00 39.62 79 ARG A O 1
ATOM 618 N N . THR A 1 80 ? -11.913 -8.398 -2.500 1.00 49.81 80 THR A N 1
ATOM 619 C CA . THR A 1 80 ? -11.071 -8.802 -1.371 1.00 49.81 80 THR A CA 1
ATOM 620 C C . THR A 1 80 ? -11.410 -10.255 -1.045 1.00 49.81 80 THR A C 1
ATOM 622 O O . THR A 1 80 ? -12.357 -10.547 -0.321 1.00 49.81 80 THR A O 1
ATOM 625 N N . ALA A 1 81 ? -10.670 -11.194 -1.636 1.00 35.25 81 ALA A N 1
ATOM 626 C CA . ALA A 1 81 ? -10.758 -12.597 -1.260 1.00 35.25 81 ALA A CA 1
ATOM 627 C C . ALA A 1 81 ? -10.252 -12.750 0.183 1.00 35.25 81 ALA A C 1
ATOM 629 O O . ALA A 1 81 ? -9.066 -12.585 0.470 1.00 35.25 81 ALA A O 1
ATOM 630 N N . PHE A 1 82 ? -11.176 -13.029 1.097 1.00 36.22 82 PHE A N 1
ATOM 631 C CA . PHE A 1 82 ? -10.887 -13.384 2.478 1.00 36.22 82 PHE A CA 1
ATO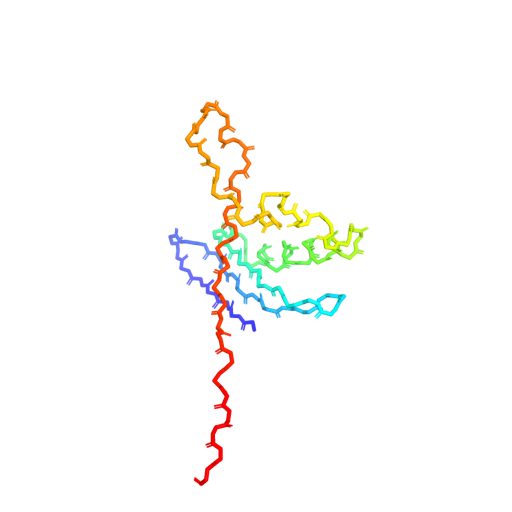M 632 C C . PHE A 1 82 ? -10.409 -14.847 2.492 1.00 36.22 82 PHE A C 1
ATOM 634 O O . PHE A 1 82 ? -11.181 -15.754 2.194 1.00 36.22 82 PHE A O 1
ATOM 641 N N . VAL A 1 83 ? -9.132 -15.088 2.798 1.00 37.47 83 VAL A N 1
ATOM 642 C CA . VAL A 1 83 ? -8.651 -16.415 3.215 1.00 37.47 83 VAL A CA 1
ATOM 643 C C . VAL A 1 83 ? -8.413 -16.335 4.714 1.00 37.47 83 VAL A C 1
ATOM 645 O O . VAL A 1 83 ? -7.405 -15.791 5.169 1.00 37.47 83 VAL A O 1
ATOM 648 N N . GLU A 1 84 ? -9.359 -16.850 5.496 1.00 37.72 84 GLU A N 1
ATOM 649 C CA . GLU A 1 84 ? -9.140 -17.069 6.921 1.00 37.72 84 GLU A CA 1
ATOM 650 C C . GLU A 1 84 ? -8.232 -18.285 7.085 1.00 37.72 84 GLU A C 1
ATOM 652 O O . GLU A 1 84 ? -8.612 -19.418 6.801 1.00 37.72 84 GLU A O 1
ATOM 657 N N . LYS A 1 85 ? -7.003 -18.059 7.555 1.00 31.70 85 LYS A N 1
ATOM 658 C CA . LYS A 1 85 ? -6.234 -19.131 8.180 1.00 31.70 85 LYS A CA 1
ATOM 659 C C . LYS A 1 85 ? -6.858 -19.373 9.550 1.00 31.70 85 LYS A C 1
ATOM 661 O O . LYS A 1 85 ? -6.639 -18.575 10.463 1.00 31.70 85 LYS A O 1
ATOM 666 N N . THR A 1 86 ? -7.623 -20.451 9.682 1.00 41.75 86 THR A N 1
ATOM 667 C CA . THR A 1 86 ? -8.064 -20.966 10.980 1.00 41.75 86 THR A CA 1
ATOM 668 C C . THR A 1 86 ? -6.823 -21.127 11.866 1.00 41.75 86 THR A C 1
ATOM 670 O O . THR A 1 86 ? -5.861 -21.770 11.428 1.00 41.75 86 THR A O 1
ATOM 673 N N . PRO A 1 87 ? -6.759 -20.518 13.064 1.00 40.25 87 PRO A N 1
ATOM 674 C CA . PRO A 1 87 ? -5.675 -20.805 13.988 1.00 40.25 87 PRO A CA 1
ATOM 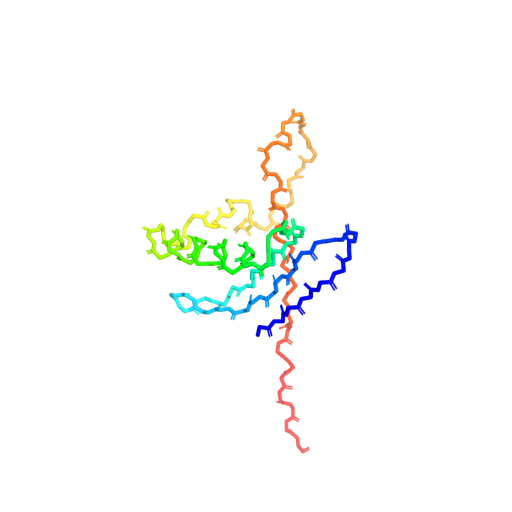675 C C . PRO A 1 87 ? -5.775 -22.286 14.356 1.00 40.25 87 PRO A C 1
ATOM 677 O O . PRO A 1 87 ? -6.803 -22.739 14.856 1.00 40.25 87 PRO A O 1
ATOM 680 N N . SER A 1 88 ? -4.731 -23.051 14.039 1.00 43.19 88 SER A N 1
ATOM 681 C CA . SER A 1 88 ? -4.560 -24.404 14.553 1.00 43.19 88 SER A CA 1
ATOM 682 C C . SER A 1 88 ? -4.528 -24.292 16.070 1.00 43.19 88 SER A C 1
ATOM 684 O O . SER A 1 88 ? -3.609 -23.679 16.611 1.00 43.19 88 SER A O 1
ATOM 686 N N . ALA A 1 89 ? -5.564 -24.805 16.726 1.00 48.84 89 ALA A N 1
ATOM 687 C CA . ALA A 1 89 ? -5.572 -24.955 18.165 1.00 48.84 89 ALA A CA 1
ATOM 688 C C . ALA A 1 89 ? -4.363 -25.808 18.560 1.00 48.84 89 ALA A C 1
ATOM 690 O O . ALA A 1 89 ? -4.169 -26.898 18.019 1.00 48.84 89 ALA A O 1
ATOM 691 N N . ASP A 1 90 ? -3.558 -25.273 19.472 1.00 45.78 90 ASP A N 1
ATOM 692 C CA . ASP A 1 90 ? -2.644 -26.041 20.299 1.00 45.78 90 ASP A CA 1
ATOM 693 C C . ASP A 1 90 ? -3.442 -27.172 20.958 1.00 45.78 90 ASP A C 1
ATOM 695 O O . ASP A 1 90 ? -4.225 -26.946 21.882 1.00 45.78 90 ASP A O 1
ATOM 699 N N . LEU A 1 91 ? -3.277 -28.391 20.446 1.00 45.81 91 LEU A N 1
ATOM 700 C CA . LEU A 1 91 ? -3.589 -29.594 21.196 1.00 45.81 91 LEU A CA 1
ATOM 701 C C . LEU A 1 91 ? -2.298 -29.963 21.924 1.00 45.81 91 LEU A C 1
ATOM 703 O O . LEU A 1 91 ? -1.3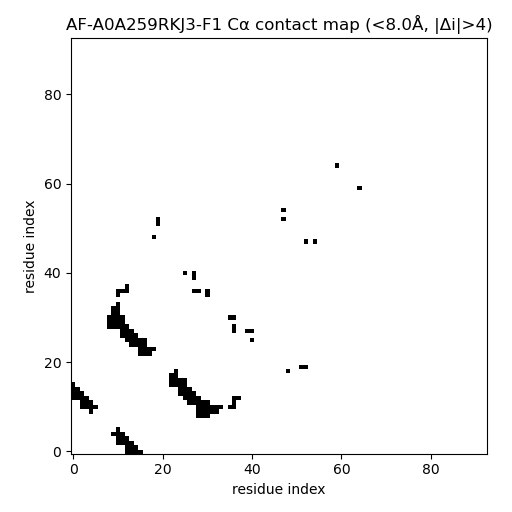77 -30.518 21.330 1.00 45.81 91 LEU A O 1
ATOM 707 N N . GLY A 1 92 ? -2.215 -29.555 23.187 1.00 45.06 92 GLY A N 1
ATOM 708 C CA . GLY A 1 92 ? -1.266 -30.147 24.113 1.00 45.06 92 GLY A CA 1
ATOM 709 C C . GLY A 1 92 ? -1.675 -31.587 24.411 1.00 45.06 92 GLY A C 1
ATOM 710 O O . GLY A 1 92 ? -2.818 -31.826 24.789 1.00 45.06 92 GLY A O 1
ATOM 711 N N . GLU A 1 9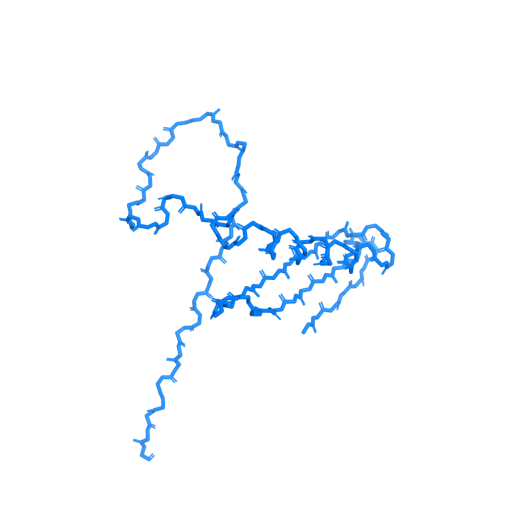3 ? -0.741 -32.507 24.200 1.00 36.94 93 GLU A N 1
ATOM 712 C CA . GLU A 1 93 ? -0.174 -33.424 25.201 1.00 36.94 93 GLU A CA 1
ATOM 713 C C . GLU A 1 93 ? 1.244 -33.807 24.755 1.00 36.94 93 GLU A C 1
ATOM 715 O O . GLU A 1 93 ? 1.443 -34.028 23.537 1.00 36.94 93 GLU A O 1
#